Protein AF-A7I0M6-F1 (afdb_monomer)

Secondary structure (DSSP, 8-state):
-------------------TTTS-EEEEETTEEEEE--SSPPSSSSS-EEEEEES----SSEEEEEEETTTEEEEEEPEEETTEEEEEE-PPP-SS-EEEEEEEEETTEEEEEEEEEEE---

Foldseek 3Di:
DDDDDDDDDPPPPPPDPDAQLVDWDWDADPNDIDIGHFVPSDQFLQDFGKDKDADDDPAAFKKKWKQKPPQGIDIGTWDDDPRMTIDTDRGDGDPAKIWIKIFMDGPNHTPPDIDIHIDGDD

Nearest PDB structures (foldseek):
  5t7a-assembly2_B  TM=5.614E-01  e=1.693E-02  Halalkalibacterium halodurans C-125
  6cpg-assembly1_E  TM=4.951E-01  e=1.437E+00  synthetic construct
  3ch8-assembly1_A  TM=4.219E-01  e=6.793E-01  Homo sapiens
  2yn3-assembly1_C  TM=4.410E-01  e=2.453E+00  Salmonella enterica subsp. enterica serovar Typhimurium str. LT2
  2yn3-assembly1_A  TM=3.765E-01  e=2.089E+00  Salmonella enterica subsp. enterica serovar Typhimurium str. LT2

Sequence (122 aa):
MFYGNKNNKHVVKTDIKCDLNIKDCEILQNNEVIKFSFSPRPIRPIIPTSLKITGLDNLNKPSVVIKGVNMGEINADLIKKGNTYETTVVFNSCVDNMLYEIQIFEKNKFTGIKMQVIMPVR

Organism: Campylobacter hominis (strain ATCC BAA-381 / DSM 21671 / CCUG 45161 / LMG 19568 / NCTC 13146 / CH001A) (NCBI:txid360107)

Mean predicted aligned error: 14.93 Å

Structure (mmCIF, N/CA/C/O backbone):
data_AF-A7I0M6-F1
#
_entry.id   AF-A7I0M6-F1
#
loop_
_atom_site.group_PDB
_atom_site.id
_atom_site.type_symbol
_atom_site.label_atom_id
_atom_site.label_alt_id
_atom_site.label_comp_id
_atom_site.label_asym_id
_atom_site.label_entity_id
_atom_site.label_seq_id
_atom_site.pdbx_PDB_ins_code
_atom_site.Cartn_x
_atom_site.Cartn_y
_atom_site.Cartn_z
_atom_site.occupancy
_atom_site.B_iso_or_equiv
_atom_site.auth_seq_id
_atom_site.auth_comp_id
_atom_site.auth_asym_id
_atom_site.auth_atom_id
_atom_site.pdbx_PDB_model_num
ATOM 1 N N . MET A 1 1 ? 42.690 -14.871 -7.668 1.00 35.69 1 MET A N 1
ATOM 2 C CA . MET A 1 1 ? 43.474 -13.804 -7.013 1.00 35.69 1 MET A CA 1
ATOM 3 C C . MET A 1 1 ? 42.474 -12.880 -6.340 1.00 35.69 1 MET A C 1
ATOM 5 O O . MET A 1 1 ? 41.656 -12.288 -7.030 1.00 35.69 1 MET A O 1
ATOM 9 N N . PHE A 1 2 ? 42.422 -12.904 -5.009 1.00 36.34 2 PHE A N 1
ATOM 10 C CA . PHE A 1 2 ? 41.428 -12.180 -4.219 1.00 36.34 2 PHE A CA 1
ATOM 11 C C . PHE A 1 2 ? 41.958 -10.788 -3.876 1.00 36.34 2 PHE A C 1
ATOM 13 O O . PHE A 1 2 ? 43.047 -10.681 -3.320 1.00 36.34 2 PHE A O 1
ATOM 20 N N . TYR A 1 3 ? 41.163 -9.752 -4.135 1.00 35.78 3 TYR A N 1
ATOM 21 C CA . TYR A 1 3 ? 41.225 -8.510 -3.370 1.00 35.78 3 TYR A CA 1
ATOM 22 C C . TYR A 1 3 ? 39.971 -8.450 -2.506 1.00 35.78 3 TYR A C 1
ATOM 24 O O . TYR A 1 3 ? 38.855 -8.325 -3.005 1.00 35.78 3 TYR A O 1
ATOM 32 N N . GLY A 1 4 ? 40.161 -8.632 -1.202 1.00 39.47 4 GLY A N 1
ATOM 33 C CA . GLY A 1 4 ? 39.102 -8.481 -0.219 1.00 39.47 4 GLY A CA 1
ATOM 34 C C . GLY A 1 4 ? 38.844 -7.010 0.085 1.00 39.47 4 GLY A C 1
ATOM 35 O O . GLY A 1 4 ? 39.779 -6.222 0.200 1.00 39.47 4 GLY A O 1
ATOM 36 N N . ASN A 1 5 ? 37.582 -6.665 0.327 1.00 34.16 5 ASN A N 1
ATOM 37 C CA . ASN A 1 5 ? 37.280 -5.693 1.363 1.00 34.16 5 ASN A CA 1
ATOM 38 C C . ASN A 1 5 ? 36.037 -6.134 2.140 1.00 34.16 5 ASN A C 1
ATOM 40 O O . ASN A 1 5 ? 35.023 -6.538 1.570 1.00 34.16 5 ASN A O 1
ATOM 44 N N . LYS A 1 6 ? 36.193 -6.127 3.461 1.00 49.09 6 LYS A N 1
ATOM 45 C CA . LYS A 1 6 ? 35.234 -6.562 4.468 1.00 49.09 6 LYS A CA 1
ATOM 46 C C . LYS A 1 6 ? 34.072 -5.585 4.473 1.00 49.09 6 LYS A C 1
ATOM 48 O O . LYS A 1 6 ? 34.295 -4.419 4.751 1.00 49.09 6 LYS A O 1
ATOM 53 N N . ASN A 1 7 ? 32.861 -6.070 4.232 1.00 41.34 7 ASN A N 1
ATOM 54 C CA . ASN A 1 7 ? 31.641 -5.558 4.848 1.00 41.34 7 ASN A CA 1
ATOM 55 C C . ASN A 1 7 ? 30.589 -6.660 4.742 1.00 41.34 7 ASN A C 1
ATOM 57 O O . ASN A 1 7 ? 30.299 -7.143 3.649 1.00 41.34 7 ASN A O 1
ATOM 61 N N . ASN A 1 8 ? 30.075 -7.092 5.892 1.00 47.88 8 ASN A N 1
ATOM 62 C CA . ASN A 1 8 ? 29.017 -8.087 6.038 1.00 47.88 8 ASN A CA 1
ATOM 63 C C . ASN A 1 8 ? 27.795 -7.707 5.181 1.00 47.88 8 ASN A C 1
ATOM 65 O O . ASN A 1 8 ? 26.902 -6.998 5.636 1.00 47.88 8 ASN A O 1
ATOM 69 N N . LYS A 1 9 ? 27.727 -8.196 3.939 1.00 37.97 9 LYS A N 1
ATOM 70 C CA . LYS A 1 9 ? 26.463 -8.330 3.219 1.00 37.97 9 LYS A CA 1
ATOM 71 C C . LYS A 1 9 ? 25.891 -9.674 3.622 1.00 37.97 9 LYS A C 1
ATOM 73 O O . LYS A 1 9 ? 26.281 -10.710 3.092 1.00 37.97 9 LYS A O 1
ATOM 78 N N . HIS A 1 10 ? 24.968 -9.644 4.575 1.00 41.22 10 HIS A N 1
ATOM 79 C CA . HIS A 1 10 ? 24.012 -10.725 4.746 1.00 41.22 10 HIS A CA 1
ATOM 80 C C . HIS A 1 10 ? 23.210 -10.782 3.437 1.00 41.22 10 HIS A C 1
ATOM 82 O O . HIS A 1 10 ? 22.283 -10.003 3.224 1.00 41.22 10 HIS A O 1
ATOM 88 N N . VAL A 1 11 ? 23.660 -11.607 2.489 1.00 43.19 11 VAL A N 1
ATOM 89 C CA . VAL A 1 11 ? 22.958 -11.836 1.228 1.00 43.19 11 VAL A CA 1
ATOM 90 C C . VAL A 1 11 ? 21.725 -12.650 1.585 1.00 43.19 11 VAL A C 1
ATOM 92 O O . VAL A 1 11 ? 21.757 -13.878 1.614 1.00 43.19 11 VAL A O 1
ATOM 95 N N . VAL A 1 12 ? 20.638 -11.956 1.922 1.00 42.91 12 VAL A N 1
ATOM 96 C CA . VAL A 1 12 ? 19.322 -12.580 1.995 1.00 42.91 12 VAL A CA 1
ATOM 97 C C . VAL A 1 12 ? 18.974 -12.974 0.569 1.00 42.91 12 VAL A C 1
ATOM 99 O O . VAL A 1 12 ? 18.625 -12.142 -0.263 1.00 42.91 12 VAL A O 1
ATOM 102 N N . LYS A 1 13 ? 19.156 -14.257 0.273 1.00 38.88 13 LYS A N 1
ATOM 103 C CA . LYS A 1 13 ? 18.771 -14.880 -0.985 1.00 38.88 13 LYS A CA 1
ATOM 104 C C . LYS A 1 13 ? 17.245 -15.013 -0.970 1.00 38.88 13 LYS A C 1
ATOM 106 O O . LYS A 1 13 ? 16.716 -16.069 -0.645 1.00 38.88 13 LYS A O 1
ATOM 111 N N . THR A 1 14 ? 16.531 -13.914 -1.204 1.00 46.34 14 THR A N 1
ATOM 112 C CA . THR A 1 14 ? 15.082 -13.950 -1.408 1.00 46.34 14 THR A CA 1
ATOM 113 C C . THR A 1 14 ? 14.830 -14.667 -2.726 1.00 46.34 14 THR A C 1
ATOM 115 O O . THR A 1 14 ? 15.219 -14.201 -3.792 1.00 46.34 14 THR A O 1
ATOM 118 N N . ASP A 1 15 ? 14.240 -15.851 -2.642 1.00 49.69 15 ASP A N 1
ATOM 119 C CA . ASP A 1 15 ? 13.852 -16.650 -3.798 1.00 49.69 15 ASP A CA 1
ATOM 120 C C . ASP A 1 15 ? 12.586 -16.013 -4.396 1.00 49.69 15 ASP A C 1
ATOM 122 O O . ASP A 1 15 ? 11.469 -16.225 -3.919 1.00 49.69 15 ASP A O 1
ATOM 126 N N . ILE A 1 16 ? 12.769 -15.100 -5.352 1.00 53.81 16 ILE A N 1
ATOM 127 C CA . ILE A 1 16 ? 11.688 -14.289 -5.926 1.00 53.81 16 ILE A CA 1
ATOM 128 C C . ILE A 1 16 ? 10.867 -15.171 -6.869 1.00 53.81 16 ILE A C 1
ATOM 130 O O . ILE A 1 16 ? 11.260 -15.416 -8.006 1.00 53.81 16 ILE A O 1
ATOM 134 N N . LYS A 1 17 ? 9.713 -15.659 -6.403 1.00 66.12 17 LYS A N 1
ATOM 135 C CA . LYS A 1 17 ? 8.867 -16.601 -7.160 1.00 66.12 17 LYS A CA 1
ATOM 136 C C . LYS A 1 17 ? 7.815 -15.941 -8.059 1.00 66.12 17 LYS A C 1
ATOM 138 O O . LYS A 1 17 ? 7.145 -16.647 -8.814 1.00 66.12 17 LYS A O 1
ATOM 143 N N . CYS A 1 18 ? 7.629 -14.619 -7.991 1.00 72.25 18 CYS A N 1
ATOM 144 C CA . CYS A 1 18 ? 6.597 -13.943 -8.777 1.00 72.25 18 CYS A CA 1
ATOM 145 C C . CYS A 1 18 ? 6.894 -12.464 -9.081 1.00 72.25 18 CYS A C 1
ATOM 147 O O . CYS A 1 18 ? 7.425 -11.747 -8.236 1.00 72.25 18 CYS A O 1
ATOM 149 N N . ASP A 1 19 ? 6.514 -12.029 -10.287 1.00 77.06 19 ASP A N 1
ATOM 150 C CA . ASP A 1 19 ? 6.670 -10.669 -10.812 1.00 77.06 19 ASP A CA 1
ATOM 151 C C . ASP A 1 19 ? 5.291 -10.043 -11.105 1.00 77.06 19 ASP A C 1
ATOM 153 O O . ASP A 1 19 ? 4.608 -10.408 -12.071 1.00 77.06 19 ASP A O 1
ATOM 157 N N . LEU A 1 20 ? 4.917 -9.071 -10.268 1.00 76.50 20 LEU A N 1
ATOM 158 C CA . LEU A 1 20 ? 3.652 -8.327 -10.303 1.00 76.50 20 LEU A CA 1
ATOM 159 C C . LEU A 1 20 ? 3.505 -7.389 -11.513 1.00 76.50 20 LEU A C 1
ATOM 161 O O . LEU A 1 20 ? 2.386 -7.035 -11.898 1.00 76.50 20 LEU A O 1
ATOM 165 N N . ASN A 1 21 ? 4.612 -7.004 -12.151 1.00 66.62 21 ASN A N 1
ATOM 166 C CA . ASN A 1 21 ? 4.596 -6.182 -13.362 1.00 66.62 21 ASN A CA 1
ATOM 167 C C . ASN A 1 21 ? 4.310 -7.023 -14.617 1.00 66.62 21 ASN A C 1
ATOM 169 O O . ASN A 1 21 ? 3.956 -6.472 -15.665 1.00 66.62 21 ASN A O 1
ATOM 173 N N . ILE A 1 22 ? 4.439 -8.352 -14.537 1.00 73.38 22 ILE A N 1
ATOM 174 C CA . ILE A 1 22 ? 4.163 -9.286 -15.642 1.00 73.38 22 ILE A CA 1
ATOM 175 C C . ILE A 1 22 ? 2.813 -9.977 -15.459 1.00 73.38 22 ILE A C 1
ATOM 177 O O . ILE A 1 22 ? 2.017 -10.025 -16.395 1.00 73.38 22 ILE A O 1
ATOM 181 N N . LYS A 1 23 ? 2.550 -10.510 -14.266 1.00 81.06 23 LYS A N 1
ATOM 182 C CA . LYS A 1 23 ? 1.355 -11.308 -13.978 1.00 81.06 23 LYS A CA 1
ATOM 183 C C . LYS A 1 23 ? 0.806 -10.997 -12.596 1.00 81.06 23 LYS A C 1
ATOM 185 O O . LYS A 1 23 ? 1.367 -10.192 -11.862 1.00 81.06 23 LYS A O 1
ATOM 190 N N . ASP A 1 24 ? -0.334 -11.579 -12.275 1.00 88.06 24 ASP A N 1
ATOM 191 C CA . ASP A 1 24 ? -0.841 -11.524 -10.912 1.00 88.06 24 ASP A CA 1
ATOM 192 C C . ASP A 1 24 ? -0.066 -12.533 -10.060 1.00 88.06 24 ASP A C 1
ATOM 194 O O . ASP A 1 24 ? 0.355 -13.584 -10.556 1.00 88.06 24 ASP A O 1
ATOM 198 N N . CYS A 1 25 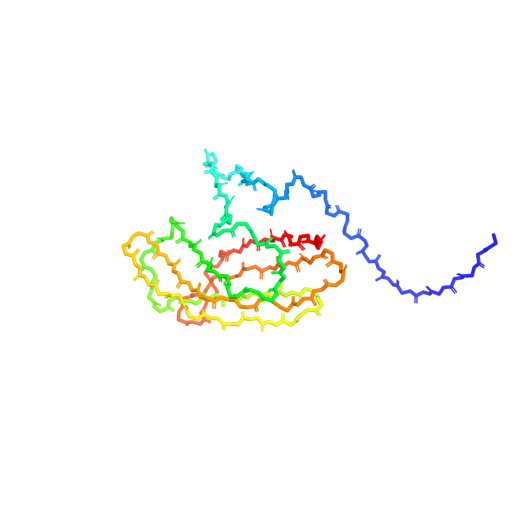? 0.143 -12.199 -8.793 1.00 86.69 25 CYS A N 1
ATOM 199 C CA . CYS A 1 25 ? 0.862 -13.045 -7.850 1.00 86.69 25 CYS A CA 1
ATOM 200 C C . CYS A 1 25 ? -0.076 -13.544 -6.763 1.00 86.69 25 CYS A C 1
ATOM 202 O O . CYS A 1 25 ? -0.929 -12.794 -6.299 1.00 86.69 25 CYS A O 1
ATOM 204 N N . GLU A 1 26 ? 0.098 -14.795 -6.350 1.00 88.94 26 GLU A N 1
ATOM 205 C CA . GLU A 1 26 ? -0.753 -15.447 -5.359 1.00 88.94 26 GLU A CA 1
ATOM 206 C C . GLU A 1 26 ? 0.104 -16.067 -4.256 1.00 88.94 26 GLU A C 1
ATOM 208 O O . GLU A 1 26 ? 1.178 -16.613 -4.524 1.00 88.94 26 GLU A O 1
ATOM 213 N N . ILE A 1 27 ? -0.370 -15.975 -3.016 1.00 85.81 27 ILE A N 1
ATOM 214 C CA . ILE A 1 27 ? 0.208 -16.664 -1.860 1.00 85.81 27 ILE A CA 1
ATOM 215 C C . ILE A 1 27 ? -0.896 -17.388 -1.095 1.00 85.81 27 ILE A C 1
ATOM 217 O O . ILE A 1 27 ? -2.042 -16.943 -1.085 1.00 85.81 27 ILE A O 1
ATOM 221 N N . LEU A 1 28 ? -0.540 -18.493 -0.439 1.00 78.88 28 LEU A N 1
ATOM 222 C CA . LEU A 1 28 ? -1.435 -19.203 0.468 1.00 78.88 28 LEU A CA 1
ATOM 223 C C . LEU A 1 28 ? -1.094 -18.815 1.909 1.00 78.88 28 LEU A C 1
ATOM 225 O O . LEU A 1 28 ? 0.047 -18.995 2.338 1.00 78.88 28 LEU A O 1
ATOM 229 N N . GLN A 1 29 ? -2.067 -18.313 2.661 1.00 80.94 29 GLN A N 1
ATOM 230 C CA . GLN A 1 29 ? -1.898 -17.984 4.073 1.00 80.94 29 GLN A CA 1
ATOM 231 C C . GLN A 1 29 ? -3.146 -18.408 4.846 1.00 80.94 29 GLN A C 1
ATOM 233 O O . GLN A 1 29 ? -4.254 -18.056 4.467 1.00 80.94 29 GLN A O 1
ATOM 238 N N . ASN A 1 30 ? -2.973 -19.198 5.912 1.00 77.00 30 ASN A N 1
ATOM 239 C CA . ASN A 1 30 ? -4.074 -19.741 6.723 1.00 77.00 30 ASN A CA 1
ATOM 240 C C . ASN A 1 30 ? -5.184 -20.428 5.895 1.00 77.00 30 ASN A C 1
ATOM 242 O O . ASN A 1 30 ? -6.363 -20.231 6.159 1.00 77.00 30 ASN A O 1
ATOM 246 N N . ASN A 1 31 ? -4.805 -21.239 4.898 1.00 82.50 31 ASN A N 1
ATOM 247 C CA . ASN A 1 31 ? -5.710 -21.898 3.939 1.00 82.50 31 ASN A CA 1
ATOM 248 C C . ASN A 1 31 ? -6.500 -20.966 2.998 1.00 82.50 31 ASN A C 1
ATOM 250 O O . ASN A 1 31 ? -7.318 -21.455 2.220 1.00 82.50 31 ASN A O 1
ATOM 254 N N . GLU A 1 32 ? -6.218 -19.666 2.990 1.00 72.62 32 GLU A N 1
ATOM 255 C CA . GLU A 1 32 ? -6.803 -18.712 2.050 1.00 72.62 32 GLU A CA 1
ATOM 256 C C . GLU A 1 32 ? -5.791 -18.310 0.970 1.00 72.62 32 GLU A C 1
ATOM 258 O O . GLU A 1 32 ? -4.588 -18.198 1.224 1.00 72.62 32 GLU A O 1
ATOM 263 N N . VAL A 1 33 ? -6.278 -18.104 -0.258 1.00 89.25 33 VAL A N 1
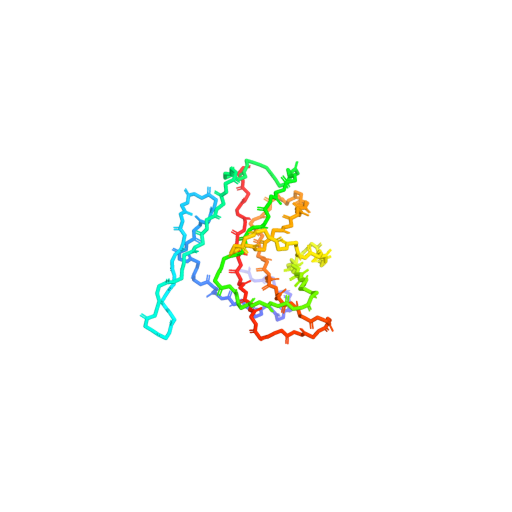ATOM 264 C CA . VAL A 1 33 ? -5.469 -17.622 -1.387 1.00 89.25 33 VAL A CA 1
ATOM 265 C C . VAL A 1 33 ? -5.572 -16.102 -1.455 1.00 89.25 33 VAL A C 1
ATOM 267 O O . VAL A 1 33 ? -6.654 -15.556 -1.668 1.00 89.25 33 VAL A O 1
ATOM 270 N N . ILE A 1 34 ? -4.439 -15.416 -1.322 1.00 83.12 34 ILE A N 1
ATOM 271 C CA . ILE A 1 34 ? -4.341 -13.957 -1.425 1.00 83.12 34 ILE A CA 1
ATOM 272 C C . ILE A 1 34 ? -3.712 -13.605 -2.770 1.00 83.12 34 ILE A C 1
ATOM 274 O O . ILE A 1 34 ? -2.611 -14.064 -3.073 1.00 83.12 34 ILE A O 1
ATOM 278 N N . LYS A 1 35 ? -4.400 -12.769 -3.558 1.00 89.38 35 LYS A N 1
ATOM 279 C CA . LYS A 1 35 ? -3.997 -12.375 -4.913 1.00 89.38 35 LYS A CA 1
ATOM 280 C C . LYS A 1 35 ? -3.619 -10.894 -4.997 1.00 89.38 35 LYS A C 1
ATOM 282 O O . LYS A 1 35 ? -4.335 -10.031 -4.497 1.00 89.38 35 LYS A O 1
ATOM 287 N N . PHE A 1 36 ? -2.531 -10.600 -5.702 1.00 82.00 36 PHE A N 1
ATOM 288 C CA . PHE A 1 36 ? -1.989 -9.261 -5.926 1.00 82.00 36 PHE A CA 1
ATOM 289 C C . PHE A 1 36 ? -1.929 -8.951 -7.431 1.00 82.00 36 PHE A C 1
ATOM 291 O O . PHE A 1 36 ? -1.484 -9.793 -8.214 1.00 82.00 36 PHE A O 1
ATOM 298 N N . SER A 1 37 ? -2.338 -7.744 -7.843 1.00 86.81 37 SER A N 1
ATOM 299 C CA . SER A 1 37 ? -2.345 -7.311 -9.254 1.00 86.81 37 SER A CA 1
ATOM 300 C C . SER A 1 37 ? -2.174 -5.794 -9.412 1.00 86.81 37 SER A C 1
ATOM 302 O O . SER A 1 37 ? -2.763 -5.037 -8.639 1.00 86.81 37 SER A O 1
ATOM 304 N N . PHE A 1 38 ? -1.468 -5.344 -10.458 1.00 78.31 38 PHE A N 1
ATOM 305 C CA . PHE A 1 38 ? -1.420 -3.933 -10.880 1.00 78.31 38 PHE A CA 1
ATOM 306 C C . PHE A 1 38 ? -2.267 -3.673 -12.134 1.00 78.31 38 PHE A C 1
ATOM 308 O O . PHE A 1 38 ? -2.236 -4.465 -13.078 1.00 78.31 38 PHE A O 1
ATOM 315 N N . SER A 1 39 ? -2.977 -2.536 -12.172 1.00 75.44 39 SER A N 1
ATOM 316 C CA . SER A 1 39 ? -3.703 -2.062 -13.360 1.00 75.44 39 SER A CA 1
ATOM 317 C C . SER A 1 39 ? -3.730 -0.520 -13.450 1.00 75.44 39 SER A C 1
ATOM 319 O O . SER A 1 39 ? -4.268 0.110 -12.539 1.00 75.44 39 SER A O 1
ATOM 321 N N . PRO A 1 40 ? -3.218 0.094 -14.541 1.00 68.88 40 PRO A N 1
ATOM 322 C CA . PRO A 1 40 ? -2.457 -0.557 -15.609 1.00 68.88 40 PRO A CA 1
ATOM 323 C C . PRO A 1 40 ? -1.142 -1.125 -15.060 1.00 68.88 40 PRO A C 1
ATOM 325 O O . PRO A 1 40 ? -0.608 -0.631 -14.067 1.00 68.88 40 PRO A O 1
ATOM 328 N N . ARG A 1 41 ? -0.608 -2.175 -15.693 1.00 75.12 41 ARG A N 1
ATOM 329 C CA . ARG A 1 41 ? 0.730 -2.669 -15.337 1.00 75.12 41 ARG A CA 1
ATOM 330 C C . ARG A 1 41 ? 1.744 -1.551 -15.644 1.00 75.12 41 ARG A C 1
ATOM 332 O O . ARG A 1 41 ? 1.759 -1.077 -16.782 1.00 75.12 41 ARG A O 1
ATOM 339 N N . PRO A 1 42 ? 2.543 -1.087 -14.669 1.00 56.16 42 PRO A N 1
ATOM 340 C CA . PRO A 1 42 ? 3.374 0.102 -14.845 1.00 56.16 42 PRO A CA 1
ATOM 341 C C . PRO A 1 42 ? 4.471 -0.132 -15.897 1.00 56.16 42 PRO A C 1
ATOM 343 O O . PRO A 1 42 ? 5.159 -1.151 -15.879 1.00 56.16 42 PRO A O 1
ATOM 346 N N . ILE A 1 43 ? 4.617 0.816 -16.833 1.00 56.28 43 ILE A N 1
ATOM 347 C CA . ILE A 1 43 ? 5.606 0.768 -17.930 1.00 56.28 43 ILE A CA 1
ATOM 348 C C . ILE A 1 43 ? 6.917 1.464 -17.521 1.00 56.28 43 ILE A C 1
ATOM 350 O O . ILE A 1 43 ? 7.982 1.073 -17.984 1.00 56.28 43 ILE A O 1
ATOM 354 N N . ARG A 1 44 ? 6.853 2.480 -16.643 1.00 51.94 44 ARG A N 1
ATOM 355 C CA . ARG A 1 44 ? 8.000 3.180 -16.034 1.00 51.94 44 ARG A CA 1
ATOM 356 C C . ARG A 1 44 ? 7.634 3.650 -14.619 1.00 51.94 44 ARG A C 1
ATOM 358 O O . ARG A 1 44 ? 6.454 3.893 -14.379 1.00 51.94 44 ARG A O 1
ATOM 365 N N . PRO A 1 45 ? 8.596 3.836 -13.699 1.00 53.69 45 PRO A N 1
ATOM 366 C CA . PRO A 1 45 ? 8.266 4.158 -12.308 1.00 53.69 45 PRO A CA 1
ATOM 367 C C . PRO A 1 45 ? 7.698 5.574 -12.113 1.00 53.69 45 PRO A C 1
ATOM 369 O O . PRO A 1 45 ? 6.889 5.768 -11.216 1.00 53.69 45 PRO A O 1
ATOM 372 N N . ILE A 1 46 ? 8.019 6.533 -13.000 1.00 52.62 46 ILE A N 1
ATOM 373 C CA . ILE A 1 46 ? 7.511 7.926 -12.971 1.00 52.62 46 ILE A CA 1
ATOM 374 C C . ILE A 1 46 ? 6.071 7.995 -13.506 1.00 52.62 46 ILE A C 1
ATOM 376 O O . ILE A 1 46 ? 5.750 8.739 -14.431 1.00 52.62 46 ILE A O 1
ATOM 380 N N . ILE A 1 47 ? 5.195 7.149 -12.984 1.00 59.41 47 ILE A N 1
ATOM 381 C CA . ILE A 1 47 ? 3.779 7.147 -13.319 1.00 59.41 47 ILE A CA 1
ATOM 382 C C . ILE A 1 47 ? 3.028 7.123 -11.990 1.00 59.41 47 ILE A C 1
ATOM 384 O O . ILE A 1 47 ? 3.226 6.187 -11.206 1.00 59.41 47 ILE A O 1
ATOM 388 N N . PRO A 1 48 ? 2.176 8.130 -11.712 1.00 71.50 48 PRO A N 1
ATOM 389 C CA . PRO A 1 48 ? 1.236 8.065 -10.605 1.00 71.50 48 PRO A CA 1
ATOM 390 C C . PRO A 1 48 ? 0.457 6.757 -10.696 1.00 71.50 48 PRO A C 1
ATOM 392 O O . PRO A 1 48 ? -0.298 6.526 -11.639 1.00 71.50 48 PRO A O 1
ATOM 395 N N . THR A 1 49 ? 0.702 5.873 -9.740 1.00 76.88 49 THR A N 1
ATOM 396 C CA . THR A 1 49 ? 0.150 4.526 -9.725 1.00 76.88 49 THR A CA 1
ATOM 397 C C . THR A 1 49 ? -0.878 4.454 -8.614 1.00 76.88 49 THR A C 1
ATOM 399 O O . THR A 1 49 ? -0.611 4.831 -7.471 1.00 76.88 49 THR A O 1
ATOM 402 N N . SER A 1 50 ? -2.076 3.982 -8.946 1.00 84.25 50 SER A N 1
ATOM 403 C CA . SER A 1 50 ? -3.099 3.749 -7.936 1.00 84.25 50 SER A CA 1
ATOM 404 C C . SER A 1 50 ? -2.778 2.461 -7.180 1.00 84.25 50 SER A C 1
ATOM 406 O O . SER A 1 50 ? -2.719 1.381 -7.769 1.00 84.25 50 SER A O 1
ATOM 408 N N . LEU A 1 51 ? -2.563 2.579 -5.871 1.00 87.81 51 LEU A N 1
ATOM 409 C CA . LEU A 1 51 ? -2.515 1.442 -4.966 1.00 87.81 51 LEU A CA 1
ATOM 410 C C . LEU A 1 51 ? -3.940 1.159 -4.495 1.00 87.81 51 LEU A C 1
ATOM 412 O O . LEU A 1 51 ? -4.563 2.011 -3.862 1.00 87.81 51 LEU A O 1
ATOM 416 N N . LYS A 1 52 ? -4.431 -0.046 -4.785 1.00 92.44 52 LYS A N 1
ATOM 417 C CA . LYS A 1 52 ? -5.750 -0.524 -4.377 1.00 92.44 52 LYS A CA 1
ATOM 418 C C . LYS A 1 52 ? -5.607 -1.737 -3.468 1.00 92.44 52 LYS A C 1
ATOM 420 O O . LYS A 1 52 ? -4.890 -2.676 -3.801 1.00 92.44 52 LYS A O 1
ATOM 425 N N . ILE A 1 53 ? -6.305 -1.714 -2.338 1.00 90.88 53 ILE A N 1
ATOM 426 C CA . ILE A 1 53 ? -6.268 -2.759 -1.316 1.00 90.88 53 ILE A CA 1
ATOM 427 C C . ILE A 1 53 ? -7.703 -3.213 -1.028 1.00 90.88 53 ILE A C 1
ATOM 429 O O . ILE A 1 53 ? -8.569 -2.406 -0.687 1.00 90.88 53 ILE A O 1
ATOM 433 N N . THR A 1 54 ? -7.959 -4.507 -1.194 1.00 92.12 54 THR A N 1
ATOM 434 C CA . THR A 1 54 ? -9.235 -5.193 -0.919 1.00 92.12 54 THR A CA 1
ATOM 435 C C . THR A 1 54 ? -9.081 -6.129 0.276 1.00 92.12 54 THR A C 1
ATOM 437 O O . THR A 1 54 ? -7.975 -6.589 0.544 1.00 92.12 54 THR A O 1
ATOM 440 N N . GLY A 1 55 ? -10.186 -6.485 0.937 1.00 87.94 55 GLY A N 1
ATOM 441 C CA . GLY A 1 55 ? -10.182 -7.524 1.980 1.00 87.94 55 GLY A CA 1
ATOM 442 C C . GLY A 1 55 ? -9.664 -7.060 3.344 1.00 87.94 55 GLY A C 1
ATOM 443 O O . GLY A 1 55 ? -9.426 -7.885 4.215 1.00 87.94 55 GLY A O 1
ATOM 444 N N . LEU A 1 56 ? -9.497 -5.749 3.532 1.00 86.44 56 LEU A N 1
ATOM 445 C CA . LEU A 1 56 ? -9.275 -5.164 4.850 1.00 86.44 56 LEU A CA 1
ATOM 446 C C . LEU A 1 56 ? -10.614 -4.910 5.543 1.00 86.44 56 LEU A C 1
ATOM 448 O O . LEU A 1 56 ? -11.580 -4.478 4.903 1.00 86.44 56 LEU A O 1
ATOM 452 N N . ASP A 1 57 ? -10.623 -5.109 6.858 1.00 82.12 57 ASP A N 1
ATOM 453 C CA . ASP A 1 57 ? -11.703 -4.666 7.732 1.00 82.12 57 ASP A CA 1
ATOM 454 C C . ASP A 1 57 ? -11.927 -3.153 7.629 1.00 82.12 57 ASP A C 1
ATOM 456 O O . ASP A 1 57 ? -11.160 -2.402 7.020 1.00 82.12 57 ASP A O 1
ATOM 460 N N . ASN A 1 58 ? -13.018 -2.682 8.227 1.00 88.12 58 ASN A N 1
ATOM 461 C CA . ASN A 1 58 ? -13.417 -1.284 8.175 1.00 88.12 58 ASN A CA 1
ATOM 462 C C . ASN A 1 58 ? -12.521 -0.402 9.075 1.00 88.12 58 ASN A C 1
ATOM 464 O O . ASN A 1 58 ? -12.932 0.022 10.154 1.00 88.12 58 ASN A O 1
ATOM 468 N N . LEU A 1 59 ? -11.290 -0.144 8.625 1.00 89.88 59 LEU A N 1
ATOM 469 C CA . LEU A 1 59 ? -10.263 0.627 9.326 1.00 89.88 59 LEU A CA 1
ATOM 470 C C . LEU A 1 59 ? -10.627 2.115 9.433 1.00 89.88 59 LEU A C 1
ATOM 472 O O . LEU A 1 59 ? -11.119 2.735 8.483 1.00 89.88 59 LEU A O 1
ATOM 476 N N . ASN A 1 60 ? -10.313 2.710 10.581 1.00 92.19 60 ASN A N 1
ATOM 477 C CA . ASN A 1 60 ? -10.540 4.110 10.912 1.00 92.19 60 ASN A CA 1
ATOM 478 C C . ASN A 1 60 ? -9.273 4.951 10.685 1.00 92.19 60 ASN A C 1
ATOM 480 O O . ASN A 1 60 ? -8.287 4.811 11.406 1.00 92.19 60 ASN A O 1
ATOM 484 N N . LYS A 1 61 ? -9.323 5.878 9.719 1.00 92.50 61 LYS A N 1
ATOM 485 C CA . LYS A 1 61 ? -8.165 6.666 9.248 1.00 92.50 61 LYS A CA 1
ATOM 486 C C . LYS A 1 61 ? -6.969 5.768 8.880 1.00 92.50 61 LYS A C 1
ATOM 488 O O . LYS A 1 61 ? -5.931 5.835 9.548 1.00 92.50 61 LYS A O 1
ATOM 493 N N . PRO A 1 62 ? -7.129 4.886 7.878 1.00 95.94 62 PRO A N 1
ATOM 494 C CA . PRO A 1 62 ? -6.043 4.032 7.445 1.00 95.94 62 PRO A CA 1
ATOM 495 C C . PRO A 1 62 ? -5.026 4.805 6.610 1.00 95.94 62 PRO A C 1
ATOM 497 O O . PRO A 1 62 ? -5.377 5.697 5.837 1.00 95.94 62 PRO A O 1
ATOM 500 N N . SER A 1 63 ? -3.768 4.409 6.731 1.00 96.25 63 SER A N 1
ATOM 501 C CA . SER A 1 63 ? -2.668 4.914 5.917 1.00 96.25 63 SER A CA 1
ATOM 502 C C . SER A 1 63 ? -1.722 3.782 5.539 1.00 96.25 63 SER A C 1
ATOM 504 O O . SER A 1 63 ? -1.768 2.678 6.092 1.00 96.25 63 SER A O 1
ATOM 506 N N . VAL A 1 64 ? -0.883 4.045 4.546 1.00 95.31 64 VAL A N 1
ATOM 507 C CA . VAL A 1 64 ? 0.139 3.125 4.069 1.00 95.31 64 VAL A CA 1
ATOM 508 C C . VAL A 1 64 ? 1.511 3.774 4.174 1.00 95.31 64 VAL A C 1
ATOM 510 O O . VAL A 1 64 ? 1.682 4.951 3.854 1.00 95.31 64 VAL A O 1
ATOM 513 N N . VAL A 1 65 ? 2.487 2.978 4.599 1.00 94.56 65 VAL A N 1
ATOM 514 C CA . VAL A 1 65 ? 3.909 3.319 4.564 1.00 94.56 65 VAL A CA 1
ATOM 515 C C . VAL A 1 65 ? 4.596 2.346 3.621 1.00 94.56 65 VAL A C 1
ATOM 517 O O . VAL A 1 65 ? 4.541 1.135 3.830 1.00 94.56 65 VAL A O 1
ATOM 520 N N . ILE A 1 66 ? 5.231 2.858 2.573 1.00 91.06 66 ILE A N 1
ATOM 521 C CA . ILE A 1 66 ? 5.957 2.062 1.585 1.00 91.06 66 ILE A CA 1
ATOM 522 C C . ILE A 1 66 ? 7.443 2.357 1.733 1.00 91.06 66 ILE A C 1
ATOM 524 O O . ILE A 1 66 ? 7.896 3.452 1.411 1.00 91.06 66 ILE A O 1
ATOM 528 N N . LYS A 1 67 ? 8.205 1.380 2.222 1.00 89.62 67 LYS A N 1
ATOM 529 C CA . LYS A 1 67 ? 9.646 1.504 2.463 1.00 89.62 67 LYS A CA 1
ATOM 530 C C . LYS A 1 67 ? 10.417 0.862 1.323 1.00 89.62 67 LYS A C 1
ATOM 532 O O . LYS A 1 67 ? 10.295 -0.342 1.118 1.00 89.62 67 LYS A O 1
ATOM 537 N N . GLY A 1 68 ? 11.208 1.637 0.589 1.00 83.44 68 GLY A N 1
ATOM 538 C CA . GLY A 1 68 ? 12.108 1.122 -0.443 1.00 83.44 68 GLY A CA 1
ATOM 539 C C . GLY A 1 68 ? 13.534 1.008 0.081 1.00 83.44 68 GLY A C 1
ATOM 540 O O . GLY A 1 68 ? 14.049 1.977 0.634 1.00 83.44 68 GLY A O 1
ATOM 541 N N . VAL A 1 69 ? 14.200 -0.130 -0.155 1.00 72.12 69 VAL A N 1
ATOM 542 C CA . VAL A 1 69 ? 15.578 -0.396 0.326 1.00 72.12 69 VAL A CA 1
ATOM 543 C C . VAL A 1 69 ? 16.566 0.722 -0.056 1.00 72.12 69 VAL A C 1
ATOM 545 O O . VAL A 1 69 ? 17.479 1.004 0.710 1.00 72.12 69 VAL A O 1
ATOM 548 N N . ASN A 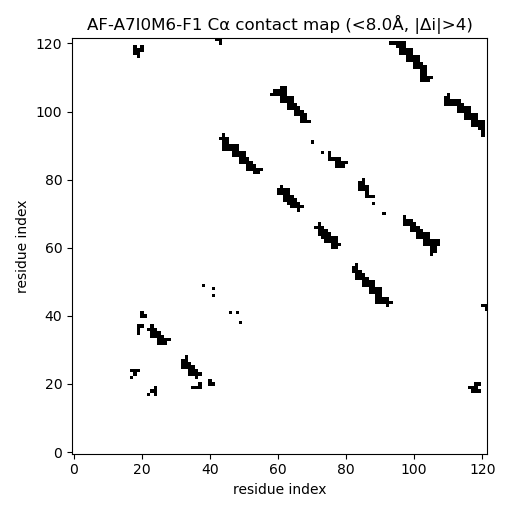1 70 ? 16.335 1.406 -1.186 1.00 66.31 70 ASN A N 1
ATOM 549 C CA . ASN A 1 70 ? 17.170 2.508 -1.686 1.00 66.31 70 ASN A CA 1
ATOM 550 C C . ASN A 1 70 ? 16.382 3.789 -2.048 1.00 66.31 70 ASN A C 1
ATOM 552 O O . ASN A 1 70 ? 16.939 4.683 -2.677 1.00 66.31 70 ASN A O 1
ATOM 556 N N . MET A 1 71 ? 15.090 3.884 -1.703 1.00 67.81 71 MET A N 1
ATOM 557 C CA . MET A 1 71 ? 14.209 4.993 -2.134 1.00 67.81 71 MET A CA 1
ATOM 558 C C . MET A 1 71 ? 13.566 5.790 -0.996 1.00 67.81 71 MET A C 1
ATOM 560 O O . MET A 1 71 ? 12.813 6.726 -1.260 1.00 67.81 71 MET A O 1
ATOM 564 N N . GLY A 1 72 ? 13.878 5.462 0.257 1.00 76.00 72 GLY A N 1
ATOM 565 C CA . GLY A 1 72 ? 13.238 6.094 1.407 1.00 76.00 72 GLY A CA 1
ATOM 566 C C . GLY A 1 72 ? 11.812 5.585 1.620 1.00 76.00 72 GLY A C 1
ATOM 567 O O . GLY A 1 72 ? 11.463 4.477 1.204 1.00 76.00 72 GLY A O 1
ATOM 568 N N . GLU A 1 73 ? 11.005 6.382 2.315 1.00 88.25 73 GLU A N 1
ATOM 569 C CA . GLU A 1 73 ? 9.651 6.013 2.727 1.00 88.25 73 GLU A CA 1
ATOM 570 C C . GLU A 1 73 ? 8.611 6.901 2.033 1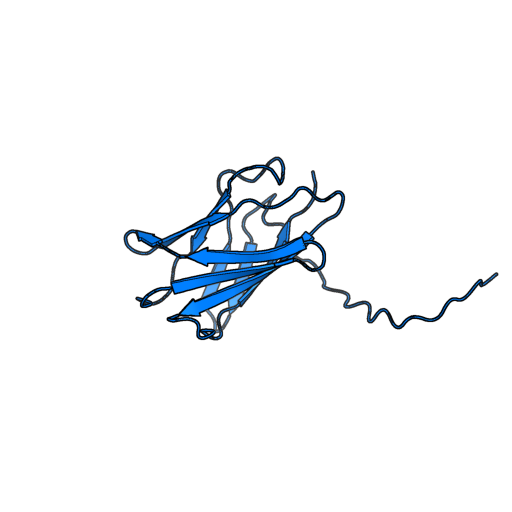.00 88.25 73 GLU A C 1
ATOM 572 O O . GLU A 1 73 ? 8.742 8.124 2.007 1.00 88.25 73 GLU A O 1
ATOM 577 N N . ILE A 1 74 ? 7.562 6.282 1.492 1.00 88.38 74 ILE A N 1
ATOM 578 C CA . ILE A 1 74 ? 6.374 6.962 0.967 1.00 88.38 74 ILE A CA 1
ATOM 579 C C . ILE A 1 74 ? 5.252 6.762 1.980 1.00 88.38 74 ILE A C 1
ATOM 581 O O . ILE A 1 74 ? 4.905 5.626 2.295 1.00 88.38 74 ILE A O 1
ATOM 585 N N . ASN A 1 75 ? 4.670 7.856 2.462 1.00 92.88 75 ASN A N 1
ATOM 586 C CA . ASN A 1 75 ? 3.523 7.835 3.365 1.00 92.88 75 ASN A CA 1
ATOM 587 C C . ASN A 1 75 ? 2.304 8.372 2.620 1.00 92.88 75 ASN A C 1
ATOM 589 O O . ASN A 1 75 ? 2.384 9.445 2.019 1.00 92.88 75 ASN A O 1
ATOM 593 N N . ALA A 1 76 ? 1.191 7.644 2.649 1.00 93.25 76 ALA A N 1
ATOM 594 C CA . ALA A 1 76 ? -0.035 8.080 1.995 1.00 93.25 76 ALA A CA 1
ATOM 595 C C . ALA A 1 76 ? -1.279 7.644 2.773 1.00 93.25 76 ALA A C 1
ATOM 597 O O . ALA A 1 76 ? -1.347 6.530 3.294 1.00 93.25 76 ALA A O 1
ATOM 598 N N . ASP A 1 77 ? -2.285 8.513 2.813 1.00 95.69 77 ASP A N 1
ATOM 599 C CA . ASP A 1 77 ? -3.589 8.172 3.372 1.00 95.69 77 ASP A CA 1
ATOM 600 C C . ASP A 1 77 ? -4.354 7.253 2.416 1.00 95.69 77 ASP A C 1
ATOM 602 O O . ASP A 1 77 ? -4.278 7.391 1.189 1.00 95.69 77 ASP A O 1
ATOM 606 N N . LEU A 1 78 ? -5.103 6.310 2.988 1.00 94.94 78 LEU A N 1
ATOM 607 C CA . LEU A 1 78 ? -5.960 5.391 2.253 1.00 94.94 78 LEU A CA 1
ATOM 608 C C . LEU A 1 78 ? -7.407 5.882 2.301 1.00 94.94 78 LEU A C 1
ATOM 610 O O . LEU A 1 78 ? -8.007 6.035 3.365 1.00 94.94 78 LEU A O 1
ATOM 614 N N . ILE A 1 79 ? -7.999 6.080 1.126 1.00 94.62 79 ILE A N 1
ATOM 615 C CA . ILE A 1 79 ? -9.387 6.515 0.980 1.00 94.62 79 ILE A CA 1
ATOM 616 C C . ILE A 1 79 ? -10.261 5.287 0.761 1.00 94.62 79 ILE A C 1
ATOM 618 O O . ILE A 1 79 ? -10.043 4.520 -0.178 1.00 94.62 79 ILE A O 1
ATOM 622 N N . LYS A 1 80 ? -11.284 5.108 1.602 1.00 92.94 80 LYS A N 1
ATOM 623 C CA . LYS A 1 80 ? -12.256 4.029 1.417 1.00 92.94 80 LYS A CA 1
ATOM 624 C C . LYS A 1 80 ? -13.219 4.359 0.273 1.00 92.94 80 LYS A C 1
ATOM 626 O O . LYS A 1 80 ? -13.888 5.388 0.298 1.00 92.94 80 LYS A O 1
ATOM 631 N N . LYS A 1 81 ? -13.347 3.448 -0.688 1.00 90.56 81 LYS A N 1
ATOM 632 C CA . LYS A 1 81 ? -14.357 3.440 -1.751 1.00 90.56 81 LYS A CA 1
ATOM 633 C C . LYS A 1 81 ? -15.008 2.061 -1.813 1.00 90.56 81 LYS A C 1
ATOM 635 O O . LYS A 1 81 ? -14.406 1.104 -2.298 1.00 90.56 81 LYS A O 1
ATOM 640 N N . GLY A 1 82 ? -16.230 1.941 -1.292 1.00 88.38 82 GLY A N 1
ATOM 641 C CA . GLY A 1 82 ? -16.931 0.655 -1.186 1.00 88.38 82 GLY A CA 1
ATOM 642 C C . GLY A 1 82 ? -16.152 -0.348 -0.329 1.00 88.38 82 GLY A C 1
ATOM 643 O O . GLY A 1 82 ? -15.852 -0.063 0.831 1.00 88.38 82 GLY A O 1
ATOM 644 N N . ASN A 1 83 ? -15.786 -1.490 -0.916 1.00 88.38 83 ASN A N 1
ATOM 645 C CA . ASN A 1 83 ? -15.003 -2.551 -0.261 1.00 88.38 83 ASN A CA 1
ATOM 646 C C . ASN A 1 83 ? -13.488 -2.421 -0.495 1.00 88.38 83 ASN A C 1
ATOM 648 O O . ASN A 1 83 ? -12.742 -3.388 -0.339 1.00 88.38 83 ASN A O 1
ATOM 652 N N . THR A 1 84 ? -13.035 -1.237 -0.904 1.00 92.31 84 THR A N 1
ATOM 653 C CA . THR A 1 84 ? -11.650 -0.989 -1.301 1.00 92.31 84 THR A CA 1
ATOM 654 C C . THR A 1 84 ? -11.063 0.237 -0.649 1.00 92.31 84 THR A C 1
ATOM 656 O O . THR A 1 84 ? -11.749 1.232 -0.449 1.00 92.31 84 THR A O 1
ATOM 659 N N . TYR A 1 85 ? -9.775 0.157 -0.351 1.00 94.81 85 TYR A N 1
ATOM 660 C CA . TYR A 1 85 ? -8.945 1.277 0.052 1.00 94.81 85 TYR A CA 1
ATOM 661 C C . TYR A 1 85 ? -8.039 1.658 -1.111 1.00 94.81 85 TYR A C 1
ATOM 663 O O . TYR A 1 85 ? -7.389 0.795 -1.698 1.00 94.81 85 TYR A O 1
ATOM 671 N N . GLU A 1 86 ? -8.023 2.937 -1.462 1.00 94.88 86 GLU A N 1
ATOM 672 C CA . GLU A 1 86 ? -7.275 3.451 -2.605 1.00 94.88 86 GLU A CA 1
ATOM 673 C C . GLU A 1 86 ? -6.387 4.621 -2.197 1.00 94.88 86 GLU A C 1
ATOM 675 O O . GLU A 1 86 ? -6.771 5.466 -1.388 1.00 94.88 86 GLU A O 1
ATOM 680 N N . THR A 1 87 ? -5.211 4.697 -2.806 1.00 93.81 87 THR A N 1
ATOM 681 C CA . THR A 1 87 ? -4.360 5.884 -2.772 1.00 93.81 87 THR A CA 1
ATOM 682 C C . THR A 1 87 ? -3.566 5.997 -4.068 1.00 93.81 87 THR A C 1
ATOM 684 O O . THR A 1 87 ? -3.539 5.065 -4.874 1.00 93.81 87 THR A O 1
ATOM 687 N N . THR A 1 88 ? -2.949 7.150 -4.302 1.00 89.25 88 THR A N 1
ATOM 688 C CA . THR A 1 88 ? -2.057 7.358 -5.446 1.00 89.25 88 THR A CA 1
ATOM 689 C C . THR A 1 88 ? -0.643 7.517 -4.930 1.00 89.25 88 THR A C 1
ATOM 691 O O . THR A 1 88 ? -0.378 8.375 -4.094 1.00 89.25 88 THR A O 1
ATOM 694 N N . VAL A 1 89 ? 0.262 6.692 -5.441 1.00 85.81 89 VAL A N 1
ATOM 695 C CA . VAL A 1 89 ? 1.678 6.704 -5.086 1.00 85.81 89 VAL A CA 1
ATOM 696 C C . VAL A 1 89 ? 2.509 6.917 -6.339 1.00 85.81 89 VAL A C 1
ATOM 698 O O . VAL A 1 89 ? 2.215 6.376 -7.404 1.00 85.81 89 VAL A O 1
ATOM 701 N N . VAL A 1 90 ? 3.544 7.740 -6.219 1.00 79.06 90 VAL A N 1
ATOM 702 C CA . VAL A 1 90 ? 4.518 7.966 -7.286 1.00 79.06 90 VAL A CA 1
ATOM 703 C C . VAL A 1 90 ? 5.805 7.296 -6.845 1.00 79.06 90 VAL A C 1
ATOM 705 O O . VAL A 1 90 ? 6.385 7.671 -5.827 1.00 79.06 90 VAL A O 1
ATOM 708 N N . PHE A 1 91 ? 6.232 6.285 -7.592 1.00 74.25 91 PHE A N 1
ATOM 709 C CA . PHE A 1 91 ? 7.521 5.651 -7.364 1.00 74.25 91 PHE A CA 1
ATOM 710 C C . PHE A 1 91 ? 8.588 6.433 -8.129 1.00 74.25 91 PHE A C 1
ATOM 712 O O . PHE A 1 91 ? 8.379 6.853 -9.264 1.00 74.25 91 PHE A O 1
ATOM 719 N N . ASN A 1 92 ? 9.750 6.663 -7.528 1.00 64.00 92 ASN A N 1
ATOM 720 C CA . ASN A 1 92 ? 10.850 7.233 -8.298 1.00 64.00 92 ASN A CA 1
ATOM 721 C C . ASN A 1 92 ? 11.388 6.170 -9.273 1.00 64.00 92 ASN A C 1
ATOM 723 O O . ASN A 1 92 ? 11.250 4.968 -9.045 1.00 64.00 92 ASN A O 1
ATOM 727 N N . SER A 1 93 ? 12.007 6.591 -10.379 1.00 60.28 93 SER A N 1
ATOM 728 C CA . SER A 1 93 ? 12.675 5.651 -11.285 1.00 60.28 93 SER A CA 1
ATOM 729 C C . SER A 1 93 ? 13.960 5.108 -10.683 1.00 60.28 93 SER A C 1
ATOM 731 O O . SER A 1 93 ? 14.837 5.893 -10.330 1.00 60.28 93 SER A O 1
ATOM 733 N N . CYS A 1 94 ? 14.093 3.782 -10.633 1.00 60.03 94 CYS A N 1
ATOM 734 C CA . CYS A 1 94 ? 15.379 3.122 -10.419 1.00 60.03 94 CYS A CA 1
ATOM 735 C C . CYS A 1 94 ? 15.908 2.522 -11.711 1.00 60.03 94 CYS A C 1
ATOM 737 O O . CYS A 1 94 ? 15.156 2.231 -12.638 1.00 60.03 94 CYS A O 1
ATOM 739 N N . VAL A 1 95 ? 17.222 2.315 -11.706 1.00 57.06 95 VAL A N 1
ATOM 740 C CA . VAL A 1 95 ? 17.966 1.593 -12.741 1.00 57.06 95 VAL A CA 1
ATOM 741 C C . VAL A 1 95 ? 17.922 0.075 -12.493 1.00 57.06 95 VAL A C 1
ATOM 743 O O . VAL A 1 95 ? 18.013 -0.694 -13.441 1.00 57.06 95 VAL A O 1
ATOM 746 N N . ASP A 1 96 ? 17.680 -0.348 -11.244 1.00 67.69 96 ASP A N 1
ATOM 747 C CA . ASP A 1 96 ? 17.616 -1.751 -10.813 1.00 67.69 96 ASP A CA 1
ATOM 748 C C . ASP A 1 96 ? 16.258 -2.146 -10.211 1.00 67.69 96 ASP A C 1
ATOM 750 O O . ASP A 1 96 ? 15.507 -1.296 -9.723 1.00 67.69 96 ASP A O 1
ATOM 754 N N . ASN A 1 97 ? 15.978 -3.457 -10.178 1.00 71.75 97 ASN A N 1
ATOM 755 C CA . ASN A 1 97 ? 14.815 -4.032 -9.494 1.00 71.75 97 ASN A CA 1
ATOM 756 C C . ASN A 1 97 ? 14.701 -3.511 -8.056 1.00 71.75 97 ASN A C 1
ATOM 758 O O . ASN A 1 97 ? 15.646 -3.596 -7.270 1.00 71.75 97 ASN A O 1
ATOM 762 N N . MET A 1 98 ? 13.515 -3.029 -7.692 1.00 75.31 98 MET A N 1
ATOM 763 C CA . MET A 1 98 ? 13.288 -2.413 -6.389 1.00 75.31 98 MET A CA 1
ATOM 764 C C . MET A 1 98 ? 12.487 -3.316 -5.476 1.00 75.31 98 MET A C 1
ATOM 766 O O . MET A 1 98 ? 11.397 -3.743 -5.837 1.00 75.31 98 MET A O 1
ATOM 770 N N . LEU A 1 99 ? 13.007 -3.554 -4.275 1.00 82.56 99 LEU A N 1
ATOM 771 C CA . LEU A 1 99 ? 12.280 -4.205 -3.194 1.00 82.56 99 LEU A CA 1
ATOM 772 C C . LEU A 1 99 ? 11.617 -3.141 -2.314 1.00 82.56 99 LEU A C 1
ATOM 774 O O . LEU A 1 99 ? 12.297 -2.249 -1.796 1.00 82.56 99 LEU A O 1
ATOM 778 N N . TYR A 1 100 ? 10.310 -3.278 -2.117 1.00 86.50 100 TYR A N 1
ATOM 77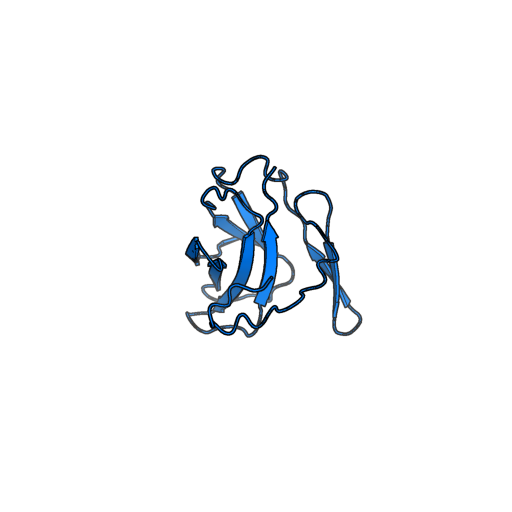9 C CA . TYR A 1 100 ? 9.519 -2.452 -1.218 1.00 86.50 100 TYR A CA 1
ATOM 780 C C . TYR A 1 100 ? 8.858 -3.295 -0.135 1.00 86.50 100 TYR A C 1
ATOM 782 O O . TYR A 1 100 ? 8.413 -4.408 -0.399 1.00 86.50 100 TYR A O 1
ATOM 790 N N . GLU A 1 101 ? 8.730 -2.739 1.065 1.00 91.38 101 GLU A N 1
ATOM 791 C CA . GLU A 1 101 ? 7.837 -3.241 2.107 1.00 91.38 101 GLU A CA 1
ATOM 792 C C . GLU A 1 101 ? 6.681 -2.253 2.288 1.00 91.38 101 GLU A C 1
ATOM 794 O O . GLU A 1 101 ? 6.889 -1.093 2.638 1.00 91.38 101 GLU A O 1
ATOM 799 N N . ILE A 1 102 ? 5.462 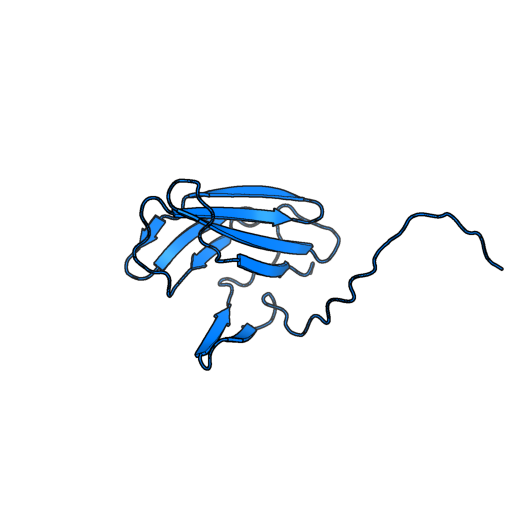-2.711 2.025 1.00 92.50 102 ILE A N 1
ATOM 800 C CA . ILE A 1 102 ? 4.218 -1.966 2.201 1.00 92.50 102 ILE A CA 1
ATOM 801 C C . ILE A 1 102 ? 3.651 -2.340 3.567 1.00 92.50 102 ILE A C 1
ATOM 803 O O . ILE A 1 102 ? 3.428 -3.519 3.828 1.00 92.50 102 ILE A O 1
ATOM 807 N N . GLN A 1 103 ? 3.408 -1.359 4.428 1.00 95.44 103 GLN A N 1
ATOM 808 C CA . GLN A 1 103 ? 2.882 -1.529 5.781 1.00 95.44 103 GLN A CA 1
ATOM 809 C C . GLN A 1 103 ? 1.580 -0.743 5.941 1.00 95.44 103 GLN A C 1
ATOM 811 O O . GLN A 1 103 ? 1.512 0.419 5.542 1.00 95.44 103 GLN A O 1
ATOM 816 N N . ILE A 1 104 ? 0.561 -1.355 6.548 1.00 96.00 104 ILE A N 1
ATOM 817 C CA . ILE A 1 104 ? -0.736 -0.707 6.785 1.00 96.00 104 ILE A CA 1
ATOM 818 C C . ILE A 1 104 ? -0.824 -0.209 8.221 1.00 96.00 104 ILE A C 1
ATOM 820 O O . ILE A 1 104 ? -0.520 -0.935 9.175 1.00 96.00 104 ILE A O 1
ATOM 824 N N . PHE A 1 105 ? -1.290 1.022 8.370 1.00 96.62 105 PHE A N 1
ATOM 825 C CA . PHE A 1 105 ? -1.484 1.689 9.644 1.00 96.62 105 PHE A CA 1
ATOM 826 C C . PHE A 1 105 ? -2.948 2.077 9.827 1.00 96.62 105 PHE A C 1
ATOM 828 O O . PHE A 1 105 ? -3.647 2.397 8.871 1.00 96.62 105 PHE A O 1
ATOM 835 N N . GLU A 1 106 ? -3.397 2.082 11.077 1.00 95.94 106 GLU A N 1
ATOM 836 C CA . GLU A 1 106 ? -4.681 2.626 11.506 1.00 95.94 106 GLU A CA 1
ATOM 837 C C . GLU A 1 106 ? -4.415 3.620 12.638 1.00 95.94 106 GLU A C 1
ATOM 839 O O . GLU A 1 106 ? -3.792 3.268 13.642 1.00 95.94 106 GLU A O 1
ATOM 844 N N . LYS A 1 107 ? -4.835 4.884 12.483 1.00 94.44 107 LYS A N 1
ATOM 845 C CA . LYS A 1 107 ? -4.553 5.953 13.466 1.00 94.44 107 LYS A CA 1
ATO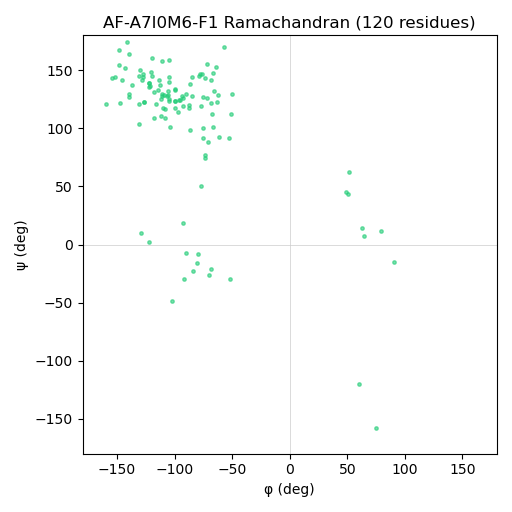M 846 C C . LYS A 1 107 ? -3.072 6.005 13.883 1.00 94.44 107 LYS A C 1
ATOM 848 O O . LYS A 1 107 ? -2.757 6.096 15.070 1.00 94.44 107 LYS A O 1
ATOM 853 N N . ASN A 1 108 ? -2.166 5.920 12.907 1.00 92.06 108 ASN A N 1
ATOM 854 C CA . ASN A 1 108 ? -0.707 5.898 13.096 1.00 92.06 108 ASN A CA 1
ATOM 855 C C . ASN A 1 108 ? -0.163 4.698 13.893 1.00 92.06 108 ASN A C 1
ATOM 857 O O . ASN A 1 108 ? 0.997 4.709 14.299 1.00 92.06 108 ASN A O 1
ATOM 861 N N . LYS A 1 109 ? -0.956 3.640 14.097 1.00 95.50 109 LYS A N 1
ATOM 862 C CA . LYS A 1 109 ? -0.488 2.372 14.666 1.00 95.50 109 LYS A CA 1
ATOM 863 C C . LYS A 1 109 ? -0.389 1.317 13.581 1.00 95.50 109 LYS A C 1
ATOM 865 O O . LYS A 1 109 ? -1.320 1.144 12.801 1.00 95.50 109 LYS A O 1
ATOM 870 N N . PHE A 1 110 ? 0.738 0.613 13.543 1.00 94.56 110 PHE A N 1
ATOM 871 C CA . PHE A 1 110 ? 0.925 -0.496 12.618 1.00 94.56 110 PHE A CA 1
ATOM 872 C C . PHE A 1 110 ? -0.105 -1.590 12.914 1.00 94.56 110 PHE A C 1
ATOM 874 O O . PHE A 1 110 ? -0.246 -2.022 14.056 1.00 94.56 110 PHE A O 1
ATOM 881 N N . THR A 1 111 ? -0.815 -2.032 11.882 1.00 93.00 111 THR A N 1
ATOM 882 C CA . THR A 1 111 ? -1.899 -3.024 12.002 1.00 93.00 111 THR A CA 1
ATOM 883 C C . THR A 1 111 ? -1.394 -4.465 12.100 1.00 93.00 111 THR A C 1
ATOM 885 O O . THR A 1 111 ? -2.182 -5.375 12.327 1.00 93.00 111 THR A O 1
ATOM 888 N N . GLY A 1 112 ? -0.093 -4.703 11.897 1.00 93.56 112 GLY A N 1
ATOM 889 C CA . GLY A 1 112 ? 0.464 -6.048 11.707 1.00 93.56 112 GLY A CA 1
ATOM 890 C C . GLY A 1 112 ? 0.508 -6.482 10.239 1.00 93.56 112 GLY A C 1
ATOM 891 O O . GLY A 1 112 ? 1.236 -7.412 9.896 1.00 93.56 112 GLY A O 1
ATOM 892 N N . ILE A 1 113 ? -0.213 -5.785 9.356 1.00 92.94 113 ILE A N 1
ATOM 893 C CA . ILE A 1 113 ? -0.340 -6.140 7.943 1.00 92.94 113 ILE A CA 1
ATOM 894 C C . ILE A 1 113 ? 0.805 -5.516 7.150 1.00 92.94 113 ILE A C 1
ATOM 896 O O . ILE A 1 113 ? 0.921 -4.290 7.055 1.00 92.94 113 ILE A O 1
ATOM 900 N N . LYS A 1 114 ? 1.635 -6.371 6.545 1.00 94.12 114 LYS A N 1
ATOM 901 C CA . LYS A 1 114 ? 2.707 -5.946 5.647 1.00 94.12 114 LYS A CA 1
ATOM 902 C C . LYS A 1 114 ? 2.914 -6.894 4.475 1.00 94.12 114 LYS A C 1
ATOM 904 O O . LYS A 1 114 ? 2.685 -8.094 4.596 1.00 94.12 114 LYS A O 1
ATOM 909 N N . MET A 1 115 ? 3.408 -6.356 3.367 1.00 90.00 115 MET A N 1
ATOM 910 C CA . MET A 1 115 ? 3.751 -7.115 2.168 1.00 90.00 115 MET A CA 1
ATOM 911 C C . MET A 1 115 ? 5.085 -6.642 1.595 1.00 90.00 115 MET A C 1
ATOM 913 O O . MET A 1 115 ? 5.315 -5.442 1.475 1.00 90.00 115 MET A O 1
ATOM 917 N N . GLN A 1 116 ? 5.933 -7.583 1.181 1.00 87.38 116 GLN A N 1
ATOM 918 C CA . GLN A 1 116 ? 7.115 -7.279 0.379 1.00 87.38 116 GLN A CA 1
ATOM 919 C C . GLN A 1 116 ? 6.791 -7.433 -1.107 1.00 87.38 116 GLN A C 1
ATOM 921 O O . GLN A 1 116 ? 6.272 -8.467 -1.522 1.00 87.38 116 GLN A O 1
ATOM 926 N N . VAL A 1 117 ? 7.093 -6.411 -1.904 1.00 83.00 117 VAL A N 1
ATOM 927 C CA . VAL A 1 117 ? 6.867 -6.401 -3.354 1.00 83.00 117 VAL A CA 1
ATOM 928 C C . VAL A 1 117 ? 8.136 -6.029 -4.093 1.00 83.00 117 VAL A C 1
ATOM 930 O O . VAL A 1 117 ? 8.931 -5.223 -3.613 1.00 83.00 117 VAL A O 1
ATOM 933 N N . ILE A 1 118 ? 8.311 -6.605 -5.280 1.00 80.69 118 ILE A N 1
ATOM 934 C CA . ILE A 1 118 ? 9.397 -6.240 -6.184 1.00 80.69 118 ILE A CA 1
ATOM 935 C C . ILE A 1 118 ? 8.816 -5.540 -7.399 1.00 80.69 118 ILE A C 1
ATOM 937 O O . ILE A 1 118 ? 7.910 -6.059 -8.048 1.00 80.69 118 ILE A O 1
ATOM 941 N N . MET A 1 119 ? 9.359 -4.366 -7.700 1.00 73.69 119 MET A N 1
ATOM 942 C CA . MET A 1 119 ? 9.092 -3.635 -8.928 1.00 73.69 119 MET A CA 1
ATOM 943 C C . MET A 1 119 ? 10.294 -3.787 -9.856 1.00 73.69 119 MET A C 1
ATOM 945 O O . MET A 1 119 ? 11.316 -3.130 -9.629 1.00 73.69 119 MET A O 1
ATOM 949 N N . PRO A 1 120 ? 10.226 -4.664 -10.871 1.00 63.25 120 PRO A N 1
ATOM 950 C CA . PRO A 1 120 ? 11.284 -4.761 -11.861 1.00 63.25 120 PRO A CA 1
ATOM 951 C C . PRO A 1 120 ? 11.378 -3.506 -12.725 1.00 63.25 120 PRO A C 1
ATOM 953 O O . PRO A 1 120 ? 10.366 -2.872 -13.043 1.00 63.25 120 PRO A O 1
ATOM 956 N N . VAL A 1 121 ? 12.603 -3.195 -13.136 1.00 61.62 121 VAL A N 1
ATOM 957 C CA . VAL A 1 121 ? 12.890 -2.157 -14.130 1.00 61.62 121 VAL A CA 1
ATOM 958 C C . VAL A 1 121 ? 12.751 -2.787 -15.513 1.00 61.62 121 VAL A C 1
ATOM 960 O O . VAL A 1 121 ? 13.300 -3.861 -15.759 1.00 61.62 121 VAL A O 1
ATOM 963 N N . ARG A 1 122 ? 11.962 -2.158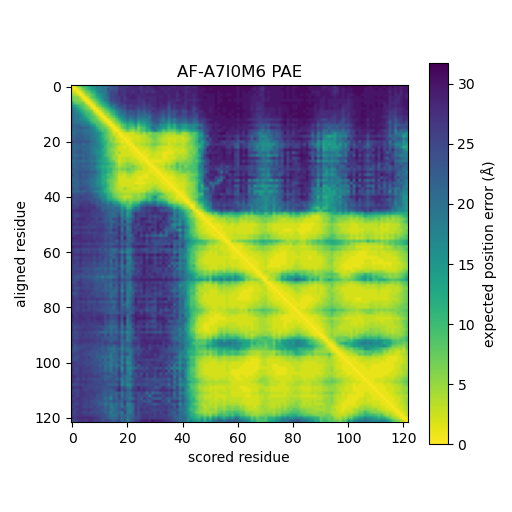 -16.389 1.00 55.34 122 ARG A N 1
ATOM 964 C CA . ARG A 1 122 ? 11.857 -2.514 -17.810 1.00 55.34 122 ARG A CA 1
ATOM 965 C C . ARG A 1 122 ? 12.526 -1.453 -18.664 1.00 55.34 122 ARG A C 1
ATOM 967 O O . ARG A 1 122 ? 12.322 -0.256 -18.359 1.00 55.34 122 ARG A O 1
#

Radius of gyration: 16.49 Å; Cα contacts (8 Å, |Δi|>4): 205; chains: 1; bounding box: 60×30×33 Å

pLDDT: mean 76.89, std 17.81, range [34.16, 96.62]

Solvent-accessible surface area (backbone atoms only — not comparable to full-atom values): 7761 Å² total; per-residue (Å²): 137,87,83,85,79,93,71,95,70,82,76,76,79,74,81,81,86,70,52,44,70,80,40,71,36,76,48,80,55,96,93,40,80,49,78,47,75,58,77,76,55,72,76,57,41,82,40,83,38,70,48,74,48,67,85,70,75,94,66,63,68,29,31,38,40,36,38,30,87,88,72,52,74,48,78,47,66,42,46,78,55,93,76,30,33,37,35,77,45,71,45,74,74,60,92,54,68,39,54,31,41,42,35,37,26,40,72,89,38,77,67,82,51,66,47,78,46,61,50,75,59,118

=== Feature glossary ===
A reading guide for the features in this record.

Start from the sequence.

  · Sequence gives the chain of amino acids in standard one-letter code (A=alanine, C=cysteine, …, Y=tyrosine), read N→C. It is the only feature that is directly encoded by the gene; all structural features are derived from the folded form of this sequence.

Fold it, and you get atomic coordinates and the backbone conformation that goes with them.

  · Structure coordinates are given as an mmCIF _atom_site loop: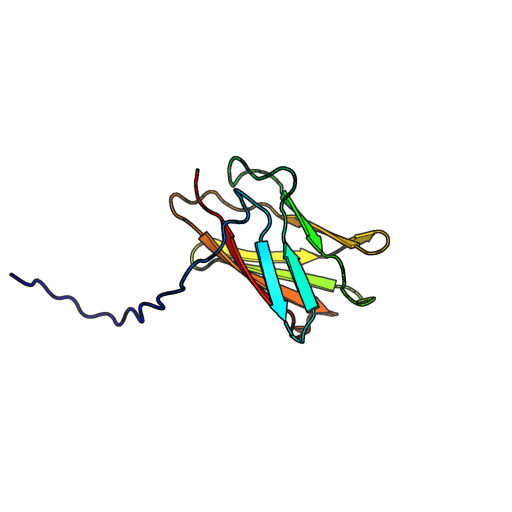 one row per atom with element, residue name, chain id, sequence number, and x/y/z position in Å. Only the four main-chain atoms per residue are included here; side chains are omitted to keep the record compact.

  · Backbone dihedral angles. Every residue except chain termini has a φ (preceding-C → N → Cα → C) and a ψ (N → Cα → C → next-N). They are reported in degrees following the IUPAC sign convention. Secondary structure is essentially a statement about which (φ, ψ) basin each residue occupies.

  · Eight-state secondary structure (DSSP): H is the canonical α-helix, G the tighter 3₁₀-helix, I the wider π-helix; E/B are β-structure, T and S are turns and bends, and '-' is everything else. DSSP derives these from the pattern of main-chain N–H···O=C hydrogen bonds, not from the sequence.

  · SS3 is a coarse helix/strand/coil call (letters a/b/c) made by the P-SEA algorithm from inter-Cα distances and dihedrals. It is less detailed than DSSP but needs only Cα positions.

Summarize the fold with a handful of shape descriptors and a per-residue structural alphabet.

  · Radius of gyration (Rg) is the root-mean-square distance of Cα atoms from their centroid — a single number for overall size and compactness. A globular domain of N residues has Rg ≈ 2.2·N^0.38 Å; an extended or disordered chain has a much larger Rg. The Cα contact count is the number of residue pairs whose Cα atoms are within 8 Å and are more than four positions apart in sequence — a standard proxy for tertiary packing density. The bounding box is the smallest axis-aligned box enclosing all Cα atoms.

  · 3Di is Foldseek's structural alphabet. Each residue is assigned one of twenty discrete states based on how its Cα sits relative to its spatial (not sequential) neighbors. Aligning 3Di strings finds structural homologs roughly as well as full 3D superposition, but orders of magnitude faster.

  · Solvent-accessible surface area (SASA) is the area in Å² traced out by the centre of a 1.4 Å probe sphere (a water molecule) rolled over the protein's van der Waals surface (Shrake–Rupley / Lee–Richards construction). Buried residues have near-zero SASA; fully exposed residues can exceed 200 Å². The total SASA scales roughly with the number of surface residues.

Ask how reliable the model is.

  · For AlphaFold models, the B-factor field carries pLDDT — the model's own estimate of local accuracy on a 0–100 scale. Regions with pLDDT<50 should be treated as essentially unmodeled; they often correspond to intrinsically disordered segments.

  · For experimental (PDB) structures, the B-factor (temperature factor) quantifies the positional spread of each atom in the crystal — a combination of thermal vibration and static disorder — in units of Å². High B-factors mark flexible loops or poorly resolved regions; low B-factors mark the rigid, well-ordered core.

  · Predicted Aligned Error (PAE) is an AlphaFold confidence matrix: entry (i, j) is the expected error in the position of residue j, in ångströms, when the prediction is superimposed on the true structure at residue i. Low PAE within a block of residues means that block is internally rigid and well-predicted; high PAE between two blocks means their relative placement is uncertain even if each block individually is confident.

Place it in context: what it resembles, what it is annotated as, and how it looks.

  · Structural nearest neighbors (via Foldseek easy-search vs the PDB). Reported per hit: target PDB id, E-value, and alignment TM-score. A TM-score above ~0.5 is the conventional threshold for 'same fold'.

  · Functional annotations link the protein to curated databases. InterPro entries identify conserved domains and families by matching the sequence against member-database signatures (Pfam, PROSITE, CDD, …). Gene Ontology (GO) terms describe molecular function, biological process, and cellular component in a controlled vocabulary. CATH places the structure in a hierarchical fold classification (Class/Architecture/Topology/Homologous-superfamily). The organism is the source species.

  · The contact map is a binary N×N matrix image: pixel (i, j) is dark where Cα_i and Cα_j are within 8 Å and |i−j|>4. Because the |i−j|>4 filter removes local helical contacts, off-diagonal stripes parallel to the main diagonal indicate parallel β-sheets; stripes perpendicular to it indicate antiparallel β-sheets. The Ramachandran plot scatters every residue's (φ, ψ) pair against the sterically allowed regions. The PAE heatmap renders the predicted-aligned-error matrix.

  · Six rendered views show the 3D structure from the faces of a cube — i.e. along ±x, ±y, ±z. Rendering representation is drawn randomly per protein from cartoon (secondary-structure ribbons), sticks (backbone bonds), or molecular surface; coloring is either N→C rainbow (blue at the N-terminus through red at the C-terminus) or one color per chain.